Protein AF-A0A060C9T3-F1 (afdb_monomer_lite)

Foldseek 3Di:
DDDDPQDDDDDPVLCVVLVHFDPVDPDPCSVVVSVVSSVVVVHDDDDDPPPDDDGDDDDDPVRDPVPDPPDPD

Radius of gyration: 15.39 Å; chains: 1; bounding box: 27×28×43 Å

InterPro domains:
  IPR029044 Nucleotide-diphospho-sugar transferases [G3DSA:3.90.550.10] (1-70)
  IPR029044 Nucleotide-diphospho-sugar transferases [SSF53448] (3-61)

Organism: NCBI:txid114708

Structure (mmCIF, N/CA/C/O backbone):
data_AF-A0A060C9T3-F1
#
_entry.id   AF-A0A060C9T3-F1
#
loop_
_atom_site.group_PDB
_atom_site.id
_atom_site.type_symbol
_atom_site.label_atom_id
_atom_site.label_alt_id
_atom_site.label_comp_id
_atom_site.label_asym_id
_atom_site.label_entity_id
_atom_site.label_seq_id
_atom_site.pdbx_PDB_ins_code
_atom_site.Cartn_x
_atom_site.Cartn_y
_atom_site.Cartn_z
_atom_site.occupancy
_atom_site.B_iso_or_equiv
_atom_site.auth_seq_id
_atom_site.auth_comp_id
_atom_site.auth_asym_id
_atom_site.auth_atom_id
_atom_site.pdbx_PDB_model_num
ATOM 1 N N . PRO A 1 1 ? -13.215 -3.618 -3.764 1.00 60.59 1 PRO A N 1
ATOM 2 C CA . PRO A 1 1 ? -12.645 -2.325 -4.220 1.00 60.59 1 PRO A CA 1
ATOM 3 C C . PRO A 1 1 ? -11.231 -2.593 -4.734 1.00 60.59 1 PRO A C 1
ATOM 5 O O . PRO A 1 1 ? -10.599 -3.488 -4.187 1.00 60.59 1 PRO A O 1
ATOM 8 N N . HIS A 1 2 ? -10.769 -1.904 -5.779 1.00 65.00 2 HIS A N 1
ATOM 9 C CA . HIS A 1 2 ? -9.423 -2.111 -6.324 1.00 65.00 2 HIS A CA 1
ATOM 10 C C . HIS A 1 2 ? -8.574 -0.854 -6.122 1.00 65.00 2 HIS A C 1
ATOM 12 O O . HIS A 1 2 ? -9.080 0.269 -6.228 1.00 65.00 2 HIS A O 1
ATOM 18 N N . LEU A 1 3 ? -7.295 -1.057 -5.825 1.00 74.44 3 LEU A N 1
ATOM 19 C CA . LEU A 1 3 ? -6.282 -0.015 -5.858 1.00 74.44 3 LEU A CA 1
ATOM 20 C C . LEU A 1 3 ? -5.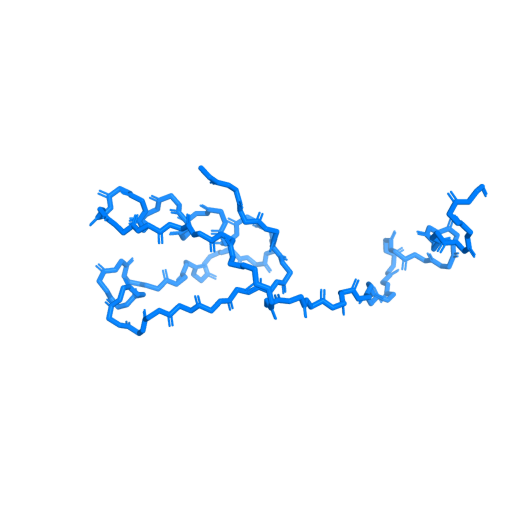570 -0.056 -7.209 1.00 74.44 3 LEU A C 1
ATOM 22 O O . LEU A 1 3 ? -5.474 -1.091 -7.870 1.00 74.44 3 LEU A O 1
ATOM 26 N N . LEU A 1 4 ? -5.110 1.112 -7.638 1.00 73.62 4 LEU A N 1
ATOM 27 C CA . LEU A 1 4 ? -4.086 1.202 -8.663 1.00 73.62 4 LEU A CA 1
ATOM 28 C C . LEU A 1 4 ? -2.758 1.102 -7.912 1.00 73.62 4 LEU A C 1
ATOM 30 O O . LEU A 1 4 ? -2.469 1.995 -7.114 1.00 73.62 4 LEU A O 1
ATOM 34 N N . GLY A 1 5 ? -1.984 0.040 -8.169 1.00 71.38 5 GLY A N 1
ATOM 35 C CA . GLY A 1 5 ? -0.668 -0.243 -7.568 1.00 71.38 5 GLY A CA 1
ATOM 36 C C . GLY A 1 5 ? 0.425 0.743 -7.976 1.00 71.38 5 GLY A C 1
ATOM 37 O O . GLY A 1 5 ? 1.487 0.365 -8.462 1.00 71.38 5 GLY A O 1
ATOM 38 N N . THR A 1 6 ? 0.123 2.030 -7.858 1.00 78.00 6 THR A N 1
ATOM 39 C CA . THR A 1 6 ? 0.949 3.172 -8.230 1.00 78.00 6 THR A CA 1
ATOM 40 C C . THR A 1 6 ? 1.131 4.094 -7.035 1.00 78.00 6 THR A C 1
ATOM 42 O O . THR A 1 6 ? 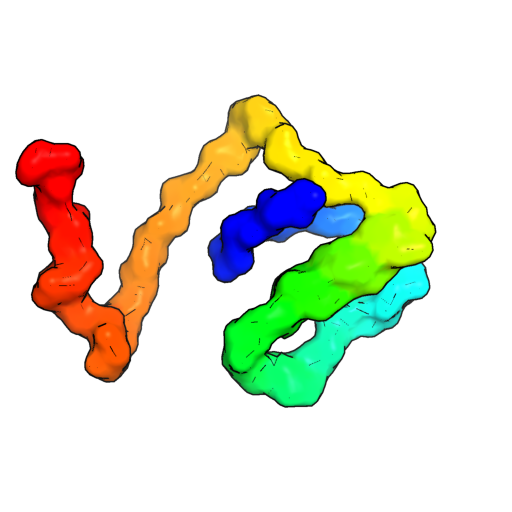2.260 4.425 -6.691 1.00 78.00 6 THR A O 1
ATOM 45 N N . ASN A 1 7 ? 0.040 4.502 -6.381 1.00 86.94 7 ASN A N 1
ATOM 46 C CA . ASN A 1 7 ? 0.093 5.382 -5.223 1.00 86.94 7 ASN A CA 1
ATOM 47 C C . ASN A 1 7 ? -1.084 5.123 -4.280 1.00 86.94 7 ASN A C 1
ATOM 49 O O . ASN A 1 7 ? -2.238 5.096 -4.700 1.00 86.94 7 ASN A O 1
ATOM 53 N N . SER A 1 8 ? -0.794 4.974 -2.991 1.00 91.19 8 SER A N 1
ATOM 54 C CA . SER A 1 8 ? -1.788 4.794 -1.932 1.00 91.19 8 SER A CA 1
ATOM 55 C C . SER A 1 8 ? -1.268 5.391 -0.627 1.00 91.19 8 SER A C 1
ATOM 57 O O . SER A 1 8 ? -0.066 5.565 -0.440 1.00 91.19 8 SER A O 1
ATOM 59 N N . SER A 1 9 ? -2.174 5.742 0.280 1.00 92.62 9 SER A N 1
ATOM 60 C CA . SER A 1 9 ? -1.838 6.218 1.623 1.00 92.62 9 SER A CA 1
ATOM 61 C C . SER A 1 9 ? -2.594 5.391 2.646 1.00 92.62 9 SER A C 1
ATOM 63 O O . SER A 1 9 ? -3.768 5.081 2.452 1.00 92.62 9 SER A O 1
ATOM 65 N N . TYR A 1 10 ? -1.920 5.048 3.739 1.00 93.69 10 TYR A N 1
ATOM 66 C CA . TYR A 1 10 ? -2.446 4.130 4.739 1.00 93.69 10 TYR A CA 1
ATOM 67 C C . TYR A 1 10 ? -2.383 4.743 6.131 1.00 93.69 10 TYR A C 1
ATOM 69 O O . TYR A 1 10 ? -1.432 5.443 6.486 1.00 93.69 10 TYR A O 1
ATOM 77 N N . LEU A 1 11 ? -3.367 4.406 6.963 1.00 96.44 11 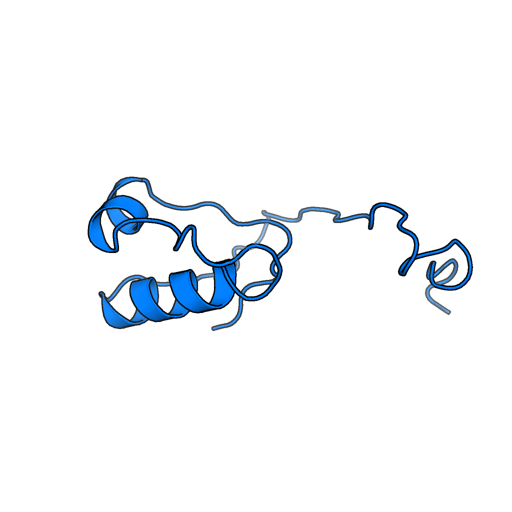LEU A N 1
ATOM 78 C CA . LEU A 1 11 ? -3.242 4.612 8.399 1.00 96.44 11 LEU A CA 1
ATOM 79 C C . LEU A 1 11 ? -2.171 3.666 8.943 1.00 96.44 11 LEU A C 1
ATOM 81 O O . LEU A 1 11 ? -2.230 2.455 8.724 1.00 96.44 11 LEU A O 1
ATOM 85 N N . ARG A 1 12 ? -1.224 4.204 9.719 1.00 97.69 12 ARG A N 1
ATOM 86 C CA . ARG A 1 12 ? -0.173 3.397 10.357 1.00 97.69 12 ARG A CA 1
ATOM 87 C C . ARG A 1 12 ? -0.760 2.269 11.207 1.00 97.69 12 ARG A C 1
ATOM 89 O O . ARG A 1 12 ? -0.244 1.159 11.185 1.00 97.69 12 ARG A O 1
ATOM 96 N N . SER A 1 13 ? -1.830 2.549 11.950 1.00 98.19 13 SER A N 1
ATOM 97 C CA . SER A 1 13 ? -2.514 1.555 12.784 1.00 98.19 13 SER A CA 1
ATOM 98 C C . SER A 1 13 ? -3.069 0.391 11.963 1.00 98.19 13 SER A C 1
ATOM 100 O O . SER A 1 13 ? -2.911 -0.754 12.373 1.00 98.19 13 SER A O 1
ATOM 102 N N . ALA A 1 14 ? -3.648 0.669 10.792 1.00 97.69 14 ALA A N 1
ATOM 103 C CA . ALA A 1 14 ? -4.157 -0.357 9.890 1.00 97.69 14 ALA A CA 1
ATOM 104 C C . ALA A 1 14 ? -3.020 -1.249 9.366 1.00 97.69 14 ALA A C 1
ATOM 106 O O . ALA A 1 14 ? -3.094 -2.466 9.517 1.00 97.69 14 ALA A O 1
ATOM 107 N N . LEU A 1 15 ? -1.922 -0.659 8.869 1.00 97.25 15 LEU A N 1
ATOM 108 C CA . LEU A 1 15 ? -0.755 -1.423 8.401 1.00 97.25 15 LEU A CA 1
ATOM 109 C C . LEU A 1 15 ? -0.163 -2.313 9.494 1.00 97.25 15 LEU A C 1
ATOM 111 O O . LEU A 1 15 ? 0.075 -3.497 9.270 1.00 97.25 15 LEU A O 1
ATOM 115 N N . VAL A 1 16 ? 0.046 -1.759 10.690 1.00 98.00 16 VAL A N 1
ATOM 116 C CA . VAL A 1 16 ? 0.597 -2.514 11.823 1.00 98.00 16 VAL A CA 1
ATOM 117 C C . VAL A 1 16 ? -0.341 -3.650 12.231 1.00 98.00 16 VAL A C 1
ATOM 119 O O . VAL A 1 16 ? 0.138 -4.737 12.543 1.00 98.00 16 VAL A O 1
ATOM 122 N N . SER A 1 17 ? -1.662 -3.441 12.176 1.00 98.06 17 SER A N 1
ATOM 123 C CA . SER A 1 17 ? -2.640 -4.478 12.536 1.00 98.06 17 SER A CA 1
ATOM 124 C C . SER A 1 17 ? -2.581 -5.714 11.635 1.00 98.06 17 SER A C 1
ATOM 126 O O . SER A 1 17 ? -2.834 -6.817 12.109 1.00 98.06 17 SER A O 1
ATOM 128 N N . VAL A 1 18 ? -2.181 -5.545 10.369 1.00 97.81 18 VAL A N 1
ATOM 129 C CA . VAL A 1 18 ? -2.040 -6.641 9.397 1.00 97.81 18 VAL A CA 1
ATOM 130 C C . VAL A 1 18 ? -0.590 -7.066 9.163 1.00 97.81 18 VAL A C 1
ATOM 132 O O . VAL A 1 18 ? -0.341 -7.870 8.273 1.00 97.81 18 VAL A O 1
ATOM 135 N N . LYS A 1 19 ? 0.357 -6.574 9.974 1.00 97.75 19 LYS A N 1
ATOM 136 C CA . LYS A 1 19 ? 1.806 -6.851 9.881 1.00 97.75 19 LYS A CA 1
ATOM 137 C C . LYS A 1 19 ? 2.510 -6.298 8.631 1.00 97.75 19 LYS A C 1
ATOM 139 O O . LYS A 1 19 ? 3.582 -6.770 8.285 1.00 97.75 19 LYS A O 1
ATOM 144 N N . GLY A 1 20 ? 1.969 -5.253 8.009 1.00 96.75 20 GLY A N 1
ATOM 145 C CA . GLY A 1 20 ? 2.631 -4.558 6.899 1.00 96.75 20 GLY A CA 1
ATOM 146 C C . GLY A 1 20 ? 2.687 -5.368 5.600 1.00 96.75 20 GLY A C 1
ATOM 147 O O . GLY A 1 20 ? 1.831 -6.221 5.361 1.00 96.75 20 GLY A O 1
ATOM 148 N N . PHE A 1 21 ? 3.648 -5.038 4.738 1.00 96.12 21 PHE A N 1
ATOM 149 C CA . PHE A 1 21 ? 3.895 -5.740 3.475 1.00 96.12 21 PHE A CA 1
ATOM 150 C C . PHE A 1 21 ? 4.622 -7.063 3.724 1.00 96.12 21 PHE A C 1
ATOM 152 O O . PHE A 1 21 ? 5.366 -7.184 4.694 1.00 96.12 21 PHE A O 1
ATOM 159 N N . ASP A 1 22 ? 4.391 -8.034 2.845 1.00 96.25 22 ASP A N 1
ATOM 160 C CA . ASP A 1 22 ? 5.159 -9.274 2.818 1.00 96.25 22 ASP A CA 1
ATOM 161 C C . ASP A 1 22 ? 6.451 -9.047 2.014 1.00 96.25 22 ASP A C 1
ATOM 163 O O . ASP A 1 22 ? 6.407 -8.679 0.840 1.00 96.25 22 ASP A O 1
ATOM 167 N N . GLU A 1 23 ? 7.595 -9.215 2.677 1.00 95.25 23 GLU A N 1
ATOM 168 C CA . GLU A 1 23 ? 8.927 -8.950 2.121 1.00 95.25 23 GLU A CA 1
ATOM 169 C C . GLU A 1 23 ? 9.380 -10.019 1.107 1.00 95.25 23 GLU A C 1
ATOM 171 O O . GLU A 1 23 ? 10.351 -9.794 0.388 1.00 95.25 23 GLU A O 1
ATOM 176 N N . GLU A 1 24 ? 8.669 -11.150 0.997 1.00 96.25 24 GLU A N 1
ATOM 177 C CA . GLU A 1 24 ? 8.952 -12.196 0.000 1.00 96.25 24 GLU A CA 1
ATOM 178 C C . GLU A 1 24 ? 8.526 -11.787 -1.425 1.00 96.25 24 GLU A C 1
ATOM 180 O O . GLU A 1 24 ? 8.989 -12.362 -2.416 1.00 96.25 24 GLU A O 1
ATOM 185 N N . PHE A 1 25 ? 7.667 -10.770 -1.565 1.00 93.69 25 PHE A N 1
ATOM 186 C CA . PHE A 1 25 ? 7.345 -10.197 -2.870 1.00 93.69 25 PHE A CA 1
ATOM 187 C C . PHE A 1 25 ? 8.477 -9.287 -3.355 1.00 93.69 25 PHE A C 1
ATOM 189 O O . PHE A 1 25 ? 8.563 -8.115 -3.000 1.00 93.69 25 PHE A O 1
ATOM 196 N N . GLU A 1 26 ? 9.310 -9.801 -4.257 1.00 89.19 26 GLU A N 1
ATOM 197 C CA . GLU A 1 26 ? 10.339 -8.991 -4.922 1.00 89.19 26 GLU A CA 1
ATOM 198 C C . GLU A 1 26 ? 9.739 -8.033 -5.971 1.00 89.19 26 GLU A C 1
ATOM 200 O O . GLU A 1 26 ? 10.242 -6.930 -6.201 1.00 89.19 26 GLU A O 1
ATOM 205 N N . TYR A 1 27 ? 8.652 -8.445 -6.632 1.00 84.12 27 TYR A N 1
ATOM 206 C CA . TYR A 1 27 ? 7.990 -7.653 -7.664 1.00 84.12 27 TYR A CA 1
ATOM 207 C C . TYR A 1 27 ? 6.541 -8.096 -7.883 1.00 84.12 27 TYR A C 1
ATOM 209 O O . TYR A 1 27 ? 6.292 -9.283 -8.078 1.00 84.12 27 TYR A O 1
ATOM 217 N N . TYR A 1 28 ? 5.639 -7.110 -8.008 1.00 85.62 28 TYR A N 1
ATOM 218 C CA . TYR A 1 28 ? 4.226 -7.262 -8.385 1.00 85.62 28 TYR A CA 1
ATOM 219 C C . TYR A 1 28 ? 3.355 -7.959 -7.317 1.00 85.62 28 TYR A C 1
ATOM 221 O O . TYR A 1 28 ? 3.785 -8.888 -6.652 1.00 85.62 28 TYR A O 1
ATOM 229 N N . LEU A 1 29 ? 2.098 -7.516 -7.183 1.00 90.88 29 LEU A N 1
ATOM 230 C CA . LEU A 1 29 ? 1.055 -8.057 -6.283 1.00 90.88 29 LEU A CA 1
ATOM 231 C C . LEU A 1 29 ? 1.239 -7.882 -4.765 1.00 90.88 29 LEU A C 1
ATOM 233 O O . LEU A 1 29 ? 0.293 -8.171 -4.035 1.00 90.88 29 LEU A O 1
ATOM 237 N N . ASP A 1 30 ? 2.353 -7.332 -4.294 1.00 93.44 30 ASP A N 1
ATOM 238 C CA . ASP A 1 30 ? 2.584 -6.967 -2.887 1.00 93.44 30 ASP A CA 1
ATOM 239 C C . ASP A 1 30 ? 1.458 -6.085 -2.305 1.00 93.44 30 ASP A C 1
ATOM 241 O O . ASP A 1 30 ? 0.942 -6.328 -1.213 1.00 93.44 30 ASP A O 1
ATOM 245 N N . GLU A 1 31 ? 1.010 -5.087 -3.070 1.00 92.31 31 GLU A N 1
ATOM 246 C CA . GLU A 1 31 ? -0.102 -4.217 -2.677 1.00 92.31 31 GLU A CA 1
ATOM 247 C C . GLU A 1 31 ? -1.447 -4.955 -2.677 1.00 92.31 31 GLU A C 1
ATOM 249 O O . GLU A 1 31 ? -2.259 -4.743 -1.779 1.00 92.31 31 GLU A O 1
ATOM 254 N N . THR A 1 32 ? -1.665 -5.865 -3.632 1.00 92.81 32 THR A N 1
ATOM 255 C CA . THR A 1 32 ? -2.907 -6.648 -3.708 1.00 92.81 32 THR A CA 1
ATOM 256 C C . THR A 1 32 ? -3.046 -7.578 -2.506 1.00 92.81 32 THR A C 1
ATOM 258 O O . THR A 1 32 ? -4.125 -7.648 -1.918 1.00 92.81 32 THR A O 1
ATOM 261 N N . ASP A 1 33 ? -1.964 -8.251 -2.110 1.00 95.00 33 ASP A N 1
ATOM 262 C CA . ASP A 1 33 ? -1.928 -9.055 -0.887 1.00 95.00 33 ASP A CA 1
ATOM 263 C C . ASP A 1 33 ? -2.275 -8.206 0.350 1.00 95.00 33 ASP A C 1
ATOM 265 O O . ASP A 1 33 ? -3.190 -8.534 1.114 1.00 95.00 33 ASP A O 1
ATOM 269 N N . LEU A 1 34 ? -1.613 -7.056 0.506 1.00 94.62 34 LEU A N 1
ATOM 270 C CA . LEU A 1 34 ? -1.886 -6.137 1.607 1.00 94.62 34 LEU A CA 1
ATOM 271 C C . LEU A 1 34 ? -3.345 -5.651 1.613 1.00 94.62 34 LEU A C 1
ATOM 273 O O . LEU A 1 34 ? -3.974 -5.585 2.673 1.00 94.62 34 LEU A O 1
ATOM 277 N N . ALA A 1 35 ? -3.893 -5.312 0.447 1.00 94.25 35 ALA A N 1
ATOM 278 C CA . ALA A 1 35 ? -5.259 -4.828 0.299 1.00 94.25 35 ALA A CA 1
ATOM 279 C C . ALA A 1 35 ? -6.288 -5.875 0.747 1.00 94.25 35 ALA A C 1
ATOM 281 O O . ALA A 1 35 ? -7.239 -5.532 1.456 1.00 94.25 35 ALA A O 1
ATOM 282 N N . LEU A 1 36 ? -6.082 -7.144 0.382 1.00 95.00 36 LEU A N 1
ATOM 283 C CA . LEU A 1 36 ? -6.929 -8.254 0.820 1.00 95.00 36 LEU A CA 1
ATOM 284 C C . LEU A 1 36 ? -6.893 -8.401 2.343 1.00 95.00 36 LEU A C 1
ATOM 286 O O . LEU A 1 36 ? -7.943 -8.364 2.981 1.00 95.00 36 LEU A O 1
ATOM 290 N N . ARG A 1 37 ? -5.696 -8.436 2.943 1.00 96.94 37 ARG A N 1
ATOM 291 C CA . ARG A 1 37 ? -5.543 -8.550 4.403 1.00 96.9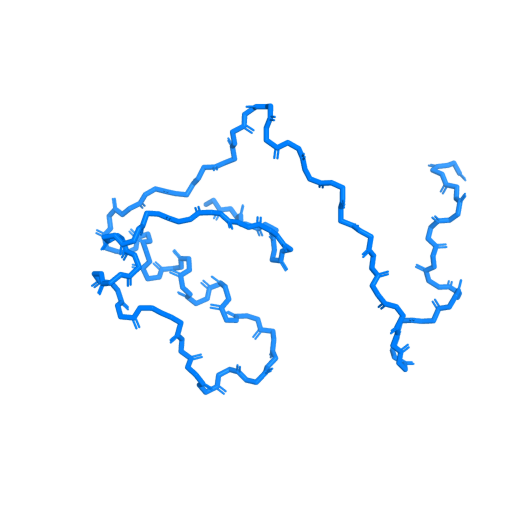4 37 ARG A CA 1
ATOM 292 C C . ARG A 1 37 ? -6.176 -7.384 5.162 1.00 96.94 37 ARG A C 1
ATOM 294 O O . ARG A 1 37 ? -6.761 -7.588 6.223 1.00 96.94 37 ARG A O 1
ATOM 301 N N . LEU A 1 38 ? -6.089 -6.162 4.633 1.00 96.69 38 LEU A N 1
ATOM 302 C CA . LEU A 1 38 ? -6.754 -4.993 5.219 1.00 96.69 38 LEU A CA 1
ATOM 303 C C . LEU A 1 38 ? -8.282 -5.127 5.182 1.00 96.69 38 LEU A C 1
ATOM 305 O O . LEU A 1 38 ? -8.935 -4.840 6.186 1.00 96.69 38 LEU A O 1
ATOM 309 N N . VAL A 1 39 ? -8.844 -5.571 4.055 1.00 96.19 39 VAL A N 1
ATOM 310 C CA . VAL A 1 39 ? -10.291 -5.796 3.909 1.00 96.19 39 VAL A CA 1
ATOM 311 C C . VAL A 1 39 ? -10.771 -6.909 4.842 1.00 96.19 39 VAL A C 1
ATOM 313 O O . VAL A 1 39 ? -11.766 -6.715 5.541 1.00 96.19 39 VAL A O 1
ATOM 316 N N . ASP A 1 40 ? -10.040 -8.020 4.922 1.00 97.06 40 ASP A N 1
ATOM 317 C CA . ASP A 1 40 ? -10.358 -9.142 5.812 1.00 97.06 40 ASP A CA 1
ATOM 318 C C . ASP A 1 40 ? -10.285 -8.742 7.296 1.00 97.06 40 ASP A C 1
ATOM 320 O O . ASP A 1 40 ? -11.079 -9.207 8.113 1.00 97.06 40 ASP A O 1
ATOM 324 N N . ALA A 1 41 ? -9.391 -7.811 7.647 1.00 97.38 41 ALA A N 1
ATOM 325 C CA . ALA A 1 41 ? -9.304 -7.209 8.979 1.00 97.38 41 ALA A CA 1
ATOM 326 C C . ALA A 1 41 ? -10.381 -6.134 9.257 1.00 97.38 41 ALA A C 1
ATOM 328 O O . ALA A 1 41 ? -10.379 -5.518 10.324 1.00 97.38 41 ALA A O 1
ATOM 329 N N . GLY A 1 42 ? -11.304 -5.891 8.318 1.00 97.06 42 GLY A N 1
ATOM 330 C CA . GLY A 1 42 ? -12.429 -4.964 8.465 1.00 97.06 42 GLY A CA 1
ATOM 331 C C . GLY A 1 42 ? -12.126 -3.506 8.104 1.00 97.06 42 GLY A C 1
ATOM 332 O O . GLY A 1 42 ? -12.982 -2.635 8.295 1.00 97.06 42 GLY A O 1
ATOM 333 N N . TRP A 1 43 ? -10.939 -3.211 7.568 1.00 96.94 43 TRP A N 1
ATOM 334 C CA . TRP A 1 43 ? -10.617 -1.881 7.054 1.00 96.94 43 TRP A CA 1
ATOM 335 C C . TRP A 1 43 ? -11.257 -1.641 5.687 1.00 96.94 43 TRP A C 1
ATOM 337 O O . TRP A 1 43 ? -11.614 -2.558 4.949 1.00 96.94 43 TRP A O 1
ATOM 347 N N . LYS A 1 44 ? -11.401 -0.362 5.331 1.00 94.50 44 LYS A N 1
ATOM 348 C CA . LYS A 1 44 ? -11.970 0.052 4.048 1.00 94.50 44 LYS A CA 1
ATOM 349 C C . LYS A 1 44 ? -10.905 0.670 3.164 1.00 94.50 44 LYS A C 1
ATOM 351 O O . LYS A 1 44 ? -10.117 1.499 3.606 1.00 94.50 44 LYS A O 1
ATOM 356 N N . ILE A 1 45 ? -10.968 0.303 1.893 1.00 92.81 45 ILE A N 1
ATOM 357 C CA . ILE A 1 45 ? -10.174 0.886 0.820 1.00 92.81 45 ILE A CA 1
ATOM 358 C C . ILE A 1 45 ? -11.096 1.775 -0.003 1.00 92.81 45 ILE A C 1
ATOM 360 O O . ILE A 1 45 ? -12.143 1.316 -0.466 1.00 92.81 45 ILE A O 1
ATOM 364 N N . GLN A 1 46 ? -10.706 3.035 -0.183 1.00 91.50 46 GLN A N 1
ATOM 365 C CA . GLN A 1 46 ? -11.535 4.044 -0.828 1.00 91.50 46 GLN A CA 1
ATOM 366 C C . GLN A 1 46 ? -10.695 4.929 -1.748 1.00 91.50 46 GLN A C 1
ATOM 368 O O . GLN A 1 46 ? -9.656 5.446 -1.347 1.00 91.50 46 GLN A O 1
ATOM 373 N N . GLN A 1 47 ? -11.186 5.140 -2.968 1.00 90.00 47 GLN A N 1
ATOM 374 C CA . GLN A 1 47 ? -10.733 6.237 -3.819 1.00 90.00 47 GLN A CA 1
ATOM 375 C C . GLN A 1 47 ? -11.485 7.498 -3.388 1.00 90.00 47 GLN A C 1
ATOM 377 O O . GLN A 1 47 ? -12.712 7.459 -3.252 1.00 90.00 47 GLN A O 1
ATOM 382 N N . ILE A 1 48 ? -10.755 8.579 -3.122 1.00 89.56 48 ILE A N 1
ATOM 383 C CA . ILE A 1 48 ? -11.325 9.844 -2.651 1.00 89.56 48 ILE A CA 1
ATOM 384 C C . ILE A 1 48 ? -11.246 10.890 -3.759 1.00 89.56 48 ILE A C 1
ATOM 386 O O . ILE A 1 48 ? -10.260 10.950 -4.497 1.00 89.56 48 ILE A O 1
ATOM 390 N N . ASP A 1 49 ? -12.283 11.716 -3.867 1.00 91.56 49 ASP A N 1
ATOM 391 C CA . ASP A 1 49 ? -12.252 12.862 -4.771 1.00 91.56 49 ASP A CA 1
ATOM 392 C C . ASP A 1 49 ? -11.187 13.873 -4.310 1.00 91.56 49 ASP A C 1
ATOM 394 O O . ASP A 1 49 ? -10.938 14.040 -3.115 1.00 91.56 49 ASP A O 1
ATOM 398 N N . GLY A 1 50 ? -10.516 14.513 -5.265 1.00 90.19 50 GLY A N 1
ATOM 399 C CA . GLY A 1 50 ? -9.456 15.491 -5.004 1.00 90.19 50 GLY A CA 1
ATOM 400 C C . GLY A 1 50 ? -8.057 14.924 -4.722 1.00 90.19 50 GLY A C 1
ATOM 401 O O . GLY A 1 50 ? -7.109 15.703 -4.673 1.00 90.19 50 GLY A O 1
ATOM 402 N N . ALA A 1 51 ? -7.872 13.602 -4.604 1.00 88.69 51 ALA A N 1
ATOM 403 C CA . ALA A 1 51 ? -6.552 12.976 -4.404 1.00 88.69 51 ALA A CA 1
ATOM 404 C C . ALA A 1 51 ? -5.934 12.434 -5.705 1.00 88.69 51 ALA A C 1
ATOM 406 O O . ALA A 1 51 ? -5.470 11.294 -5.776 1.00 88.69 51 ALA A O 1
ATOM 407 N N . TYR A 1 52 ? -5.940 13.249 -6.758 1.00 87.94 52 TYR A N 1
ATOM 408 C CA . TYR A 1 52 ? -5.401 12.860 -8.058 1.00 87.94 52 TYR A CA 1
ATOM 409 C C . TYR A 1 52 ? -3.868 12.842 -8.041 1.00 87.94 52 TYR A C 1
ATOM 411 O O . TYR A 1 52 ? -3.226 13.827 -7.680 1.00 87.94 52 TYR A O 1
ATOM 419 N N . VAL A 1 53 ? -3.276 11.738 -8.500 1.00 87.69 53 VAL A N 1
ATOM 420 C CA . VAL A 1 53 ? -1.825 11.608 -8.683 1.00 87.69 53 VAL A CA 1
ATOM 421 C C . VAL A 1 53 ? -1.543 11.240 -10.133 1.00 87.69 53 VAL A C 1
ATOM 423 O O . VAL A 1 53 ? -1.998 10.211 -10.630 1.00 87.69 53 VAL A O 1
ATOM 426 N N . HIS A 1 54 ? -0.771 12.079 -10.823 1.00 86.00 54 HIS A N 1
ATOM 427 C CA . HIS A 1 54 ? -0.310 11.769 -12.171 1.00 86.00 54 HIS A CA 1
ATOM 428 C C . HIS A 1 54 ? 0.866 10.793 -12.097 1.00 86.00 54 HIS A C 1
ATOM 430 O O . HIS A 1 54 ? 1.988 11.166 -11.757 1.00 86.00 54 HIS A O 1
ATOM 436 N N . HIS A 1 55 ? 0.606 9.534 -12.435 1.00 81.94 55 HIS A N 1
ATOM 437 C CA . HIS A 1 55 ? 1.623 8.495 -12.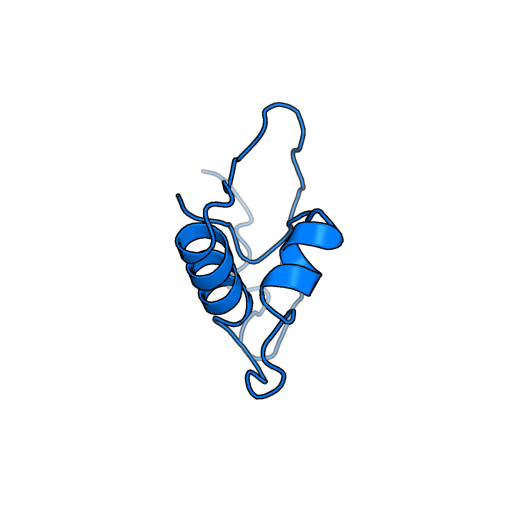449 1.00 81.94 55 HIS A CA 1
ATOM 438 C C . HIS A 1 55 ? 2.212 8.324 -13.857 1.00 81.94 55 HIS A C 1
ATOM 440 O O . HIS A 1 55 ? 1.571 7.767 -14.750 1.00 81.94 55 HIS A O 1
ATOM 446 N N . LYS A 1 56 ? 3.452 8.784 -14.058 1.00 79.12 56 LYS A N 1
ATOM 447 C CA . LYS A 1 56 ? 4.205 8.573 -15.301 1.00 79.12 56 LYS A CA 1
ATOM 448 C C . LYS A 1 56 ? 5.120 7.363 -15.147 1.00 79.12 56 LYS A C 1
ATOM 450 O O . LYS A 1 56 ? 5.866 7.268 -14.178 1.00 79.12 56 LYS A O 1
ATOM 455 N N . PHE A 1 57 ? 5.081 6.443 -16.107 1.00 76.06 57 PHE A N 1
ATOM 456 C CA . PHE A 1 57 ? 5.915 5.245 -16.043 1.00 76.06 57 PHE A CA 1
ATOM 457 C C . PHE A 1 57 ? 7.412 5.604 -16.132 1.00 76.06 57 PHE A C 1
ATOM 459 O O . PHE A 1 57 ? 7.815 6.490 -16.891 1.00 76.06 57 PHE A O 1
ATOM 466 N N . GLN A 1 58 ? 8.241 4.868 -15.393 1.00 75.06 58 GLN A N 1
ATOM 467 C CA . GLN A 1 58 ? 9.691 4.909 -15.545 1.00 75.06 58 GLN A CA 1
ATOM 468 C C . GLN A 1 58 ? 10.134 3.926 -16.646 1.00 75.06 58 GLN A C 1
ATOM 470 O O . GLN A 1 58 ? 9.696 2.766 -16.634 1.00 75.06 58 GLN A O 1
ATOM 475 N N . PRO A 1 59 ? 10.998 4.343 -17.592 1.00 76.12 59 PRO A N 1
ATOM 476 C CA . PRO A 1 59 ? 11.550 3.443 -18.595 1.00 76.12 59 PRO A CA 1
ATOM 477 C C . PRO A 1 59 ? 12.304 2.267 -17.971 1.00 76.12 59 PRO A C 1
ATOM 479 O O . PRO A 1 59 ? 12.996 2.405 -16.968 1.00 76.12 59 PRO A O 1
ATOM 482 N N . SER A 1 60 ? 12.177 1.099 -18.588 1.00 74.38 60 SER A N 1
ATOM 483 C CA . SER A 1 60 ? 12.900 -0.125 -18.217 1.00 74.38 60 SER A CA 1
ATOM 484 C C . SER A 1 60 ? 13.148 -0.959 -19.471 1.00 74.38 60 SER A C 1
ATOM 486 O O . SER A 1 60 ? 12.597 -0.648 -20.528 1.00 74.38 60 SER A O 1
ATOM 488 N N . ALA A 1 61 ? 13.914 -2.048 -19.363 1.00 74.62 61 ALA A N 1
ATOM 489 C CA . ALA A 1 61 ? 14.117 -2.977 -20.479 1.00 74.62 61 ALA A CA 1
ATOM 490 C C . ALA A 1 61 ? 12.786 -3.474 -21.091 1.00 74.62 61 ALA A C 1
ATOM 492 O O . ALA A 1 61 ? 12.686 -3.646 -22.302 1.00 74.62 61 ALA A O 1
ATOM 493 N N . LEU A 1 62 ? 11.740 -3.619 -20.265 1.00 71.94 62 LEU A N 1
ATOM 494 C CA . LEU A 1 62 ? 10.392 -4.027 -20.682 1.00 71.94 62 LEU A CA 1
ATOM 495 C C . LEU A 1 62 ? 9.509 -2.853 -21.151 1.00 71.94 62 LEU A C 1
ATOM 497 O O . LEU A 1 62 ? 8.608 -3.033 -21.970 1.00 71.94 62 LEU A O 1
ATOM 501 N N . ARG A 1 63 ? 9.745 -1.641 -20.631 1.00 69.50 63 ARG A N 1
ATOM 502 C CA . ARG A 1 63 ? 8.947 -0.429 -20.898 1.00 69.50 63 ARG A CA 1
ATOM 503 C C . ARG A 1 63 ? 9.813 0.600 -21.610 1.00 69.50 63 ARG A C 1
ATOM 505 O O . ARG A 1 63 ? 10.417 1.463 -20.977 1.00 69.50 63 ARG A O 1
ATOM 512 N N . ASN A 1 64 ? 9.895 0.477 -22.930 1.00 70.69 64 ASN A N 1
ATOM 513 C CA . ASN A 1 64 ? 10.648 1.395 -23.778 1.00 70.69 64 ASN A CA 1
ATOM 514 C C . ASN A 1 64 ? 9.739 2.472 -24.402 1.00 70.69 64 ASN A C 1
ATOM 516 O O . ASN A 1 64 ? 8.514 2.455 -24.263 1.00 70.69 64 ASN A O 1
ATOM 520 N N . L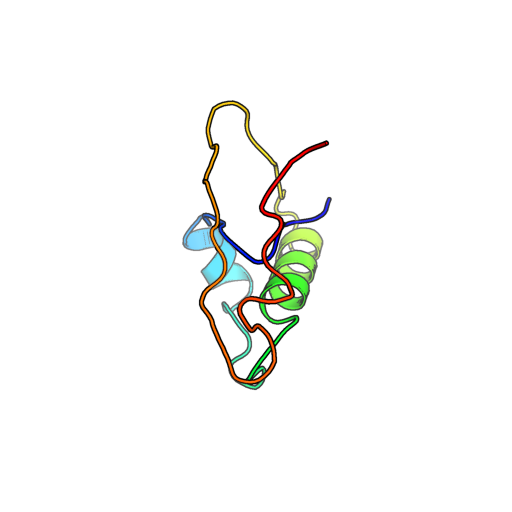YS A 1 65 ? 10.359 3.413 -25.122 1.00 69.31 65 LYS A N 1
ATOM 521 C CA . LYS A 1 65 ? 9.691 4.556 -25.764 1.00 69.31 65 LYS A CA 1
ATOM 522 C C . LYS A 1 65 ? 8.572 4.192 -26.754 1.00 69.31 65 LYS A C 1
ATOM 524 O O . LYS A 1 65 ? 7.767 5.053 -27.082 1.00 69.31 65 LYS A O 1
ATOM 529 N N . HIS A 1 66 ? 8.498 2.943 -27.214 1.00 66.75 66 HIS A N 1
ATOM 530 C CA . HIS A 1 66 ? 7.452 2.487 -28.134 1.00 66.75 66 HIS A CA 1
ATOM 531 C C . HIS A 1 66 ? 6.126 2.169 -27.435 1.00 66.75 66 HIS A C 1
ATOM 533 O O . HIS A 1 66 ? 5.123 1.981 -28.113 1.00 66.75 66 HIS A O 1
ATOM 539 N N . LYS A 1 67 ? 6.103 2.117 -26.096 1.00 63.44 67 LYS A N 1
ATOM 540 C CA . LYS A 1 67 ? 4.879 1.916 -25.301 1.00 63.44 67 LYS A CA 1
ATOM 541 C C . LYS A 1 67 ? 4.409 3.178 -24.577 1.00 63.44 67 LYS A C 1
ATOM 543 O O . LYS A 1 67 ? 3.589 3.097 -23.667 1.00 63.44 67 LYS A O 1
ATOM 548 N N . ILE A 1 68 ? 4.929 4.342 -24.967 1.00 66.19 68 ILE A N 1
ATOM 549 C CA . ILE A 1 68 ? 4.438 5.626 -24.464 1.00 66.19 68 ILE A CA 1
ATOM 550 C C . ILE A 1 68 ? 3.196 5.982 -25.262 1.00 66.19 68 ILE A C 1
ATOM 552 O O . ILE A 1 68 ? 3.280 6.168 -26.472 1.00 66.19 68 ILE A O 1
ATOM 556 N N . VAL A 1 69 ? 2.058 6.104 -24.585 1.00 65.88 69 VAL A N 1
ATOM 557 C CA . VAL A 1 69 ? 0.885 6.755 -25.168 1.00 65.88 69 VAL A CA 1
ATOM 558 C C . VAL A 1 69 ? 1.248 8.224 -25.370 1.00 65.88 69 VAL A C 1
ATOM 560 O O . VAL A 1 69 ? 1.381 8.980 -24.409 1.00 65.88 69 VAL A O 1
ATOM 563 N N . THR A 1 70 ? 1.514 8.608 -26.617 1.00 68.19 70 THR A N 1
ATOM 564 C CA . THR A 1 70 ? 1.897 9.980 -26.984 1.00 68.19 70 THR A CA 1
ATOM 565 C C . THR A 1 70 ? 0.708 10.836 -27.403 1.00 68.19 70 THR A C 1
ATOM 567 O O . THR A 1 70 ? 0.846 12.051 -27.493 1.00 68.19 70 THR A O 1
ATOM 570 N N . ASN A 1 71 ? -0.445 10.218 -27.665 1.00 56.31 71 ASN A N 1
ATOM 571 C CA . ASN A 1 71 ? -1.694 10.897 -27.978 1.00 56.31 71 ASN A CA 1
ATOM 572 C C . ASN A 1 71 ? -2.872 10.126 -27.365 1.00 56.31 71 ASN A C 1
ATOM 574 O O . ASN A 1 71 ? -2.829 8.900 -27.288 1.00 56.31 71 ASN A O 1
ATOM 578 N N . TRP A 1 72 ? -3.887 10.857 -26.912 1.00 55.34 72 TRP A N 1
ATOM 579 C CA . TRP A 1 72 ? -5.149 10.310 -26.404 1.00 55.34 72 TRP A CA 1
ATOM 580 C C . TRP A 1 72 ? -6.151 9.989 -27.527 1.00 55.34 72 TRP A C 1
ATOM 582 O O . TRP A 1 72 ? -7.135 9.300 -27.264 1.00 55.34 72 TRP A O 1
ATOM 592 N N . TYR A 1 73 ? -5.888 10.484 -28.744 1.00 45.41 73 TYR A N 1
ATOM 593 C CA . TYR A 1 73 ? -6.625 10.203 -29.979 1.00 45.41 73 TYR A CA 1
ATOM 594 C C . TYR A 1 73 ? -5.865 9.228 -30.877 1.00 45.41 73 TYR A C 1
ATOM 596 O O . TYR A 1 73 ? -4.632 9.423 -31.030 1.00 45.41 73 TYR A O 1
#

Sequence (73 aa):
PHLLGTNSSYLRSALVSVKGFDEEFEYYLDETDLALRLVDAGWKIQQIDGAYVHHKFQPSALRNKHKIVTNWY

pLDDT: mean 85.24, std 12.92, range [45.41, 98.19]

Secondary structure (DSSP, 8-state):
----TT-----HHHHHHTTS--TT-SSSSHHHHHHHHHHHTT------TT-----PPPP-SSS-GGG------